Protein AF-A0A7X7TY93-F1 (afdb_monomer_lite)

Sequence (89 aa):
MTTDRPGGQELILFCNCVYYDVIPSGTREQILHSLSRSGVQVEVVADLCGLAAGRDPRLQTWAQASSLTVIACFPRAIRWLFHAAGVSL

pLDDT: mean 83.82, std 13.04, range [35.88, 94.62]

Secondary structure (DSSP, 8-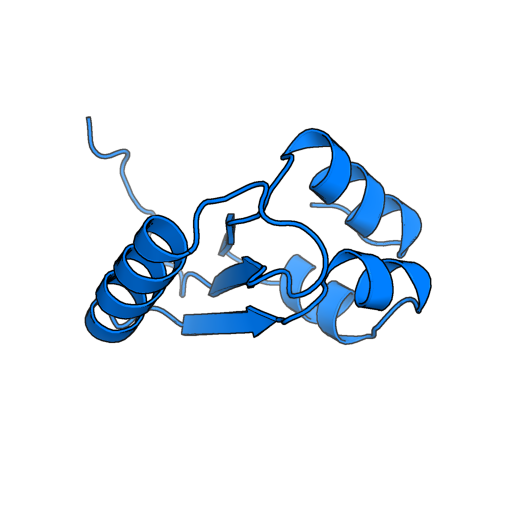state):
------SS--EEEEE--SS--SS-HHHHHHHHHHHHTS-SEEEEES-HHHHHHTT-HHHHHHHTSSSEEEE-S-HHHHHHHHHHHT---

Structure (mmCIF, N/CA/C/O backbone):
data_AF-A0A7X7TY93-F1
#
_entry.id   AF-A0A7X7TY93-F1
#
loop_
_atom_site.group_PDB
_atom_site.id
_atom_site.type_symbol
_atom_site.label_atom_id
_atom_site.label_alt_id
_atom_site.label_comp_id
_atom_site.label_asym_id
_atom_site.label_entity_id
_atom_site.label_seq_id
_atom_site.pdbx_PDB_ins_code
_atom_site.Cartn_x
_atom_site.Cartn_y
_atom_site.Cartn_z
_atom_site.occupancy
_atom_site.B_iso_or_equiv
_atom_site.auth_seq_id
_atom_site.auth_comp_id
_atom_site.auth_asym_id
_atom_site.auth_atom_id
_atom_site.pdbx_PDB_model_num
ATOM 1 N N . MET A 1 1 ? -9.015 20.327 11.159 1.00 35.88 1 MET A N 1
ATOM 2 C CA . MET A 1 1 ? -9.940 19.289 10.660 1.00 35.88 1 MET A CA 1
ATOM 3 C C . MET A 1 1 ? -9.234 17.946 10.770 1.00 35.88 1 MET A C 1
ATOM 5 O O . MET A 1 1 ? -8.607 17.509 9.819 1.00 35.88 1 MET A O 1
ATOM 9 N N . THR A 1 2 ? -9.235 17.343 11.956 1.00 36.16 2 THR A N 1
ATOM 10 C CA . THR A 1 2 ? -8.811 15.952 12.152 1.00 36.16 2 THR A CA 1
ATOM 11 C C . THR A 1 2 ? -10.094 15.153 12.274 1.00 36.16 2 THR A C 1
ATOM 13 O O . THR A 1 2 ? -10.818 15.312 13.254 1.00 36.16 2 THR A O 1
ATOM 16 N N . THR A 1 3 ? -10.445 14.423 11.222 1.00 46.69 3 THR A N 1
ATOM 17 C CA . THR A 1 3 ? -11.650 13.598 11.209 1.00 46.69 3 THR A CA 1
ATOM 18 C C . THR A 1 3 ? -11.510 12.506 12.267 1.00 46.69 3 THR A C 1
ATOM 20 O O . THR A 1 3 ? -10.481 11.837 12.347 1.00 46.69 3 THR A O 1
ATOM 23 N N . ASP A 1 4 ? -12.544 12.427 13.095 1.00 44.97 4 ASP A N 1
ATOM 24 C CA . ASP A 1 4 ? -12.851 11.438 14.124 1.00 44.97 4 ASP A CA 1
ATOM 25 C C . ASP A 1 4 ? -12.420 10.008 13.732 1.00 44.97 4 ASP A C 1
ATOM 27 O O . ASP A 1 4 ? -12.738 9.542 12.636 1.00 44.97 4 ASP A O 1
ATOM 31 N N . ARG A 1 5 ? -11.664 9.322 14.603 1.00 56.41 5 ARG A N 1
ATOM 32 C CA . ARG A 1 5 ? -11.205 7.939 14.385 1.00 56.41 5 ARG A CA 1
ATOM 33 C C . ARG A 1 5 ? -12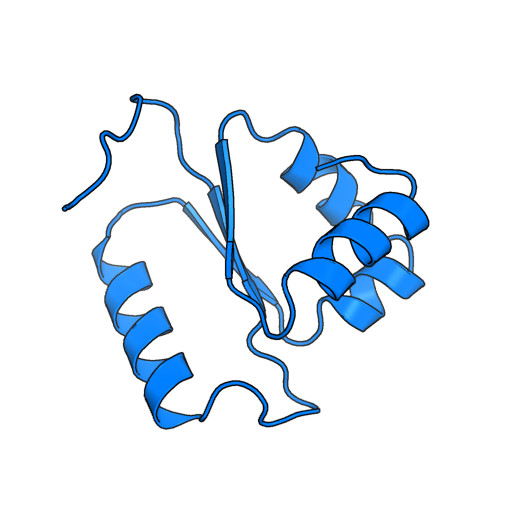.033 6.995 15.269 1.00 56.41 5 ARG A C 1
ATOM 35 O O . ARG A 1 5 ? -11.861 7.033 16.489 1.00 56.41 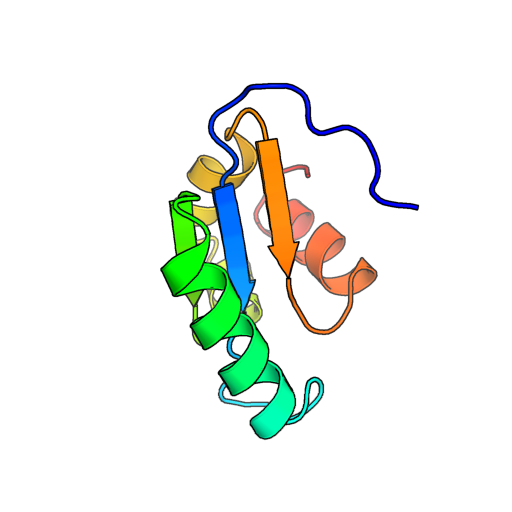5 ARG A O 1
ATOM 42 N N . PRO A 1 6 ? -12.903 6.138 14.704 1.00 49.56 6 PRO A N 1
ATOM 43 C CA . PRO A 1 6 ? -13.589 5.107 15.474 1.00 49.56 6 PRO A CA 1
ATOM 44 C C . PRO A 1 6 ? -12.570 4.061 15.955 1.00 49.56 6 PRO A C 1
ATOM 46 O O . PRO A 1 6 ? -11.717 3.614 15.191 1.00 49.56 6 PRO A O 1
ATOM 49 N N . GLY A 1 7 ? -12.638 3.704 17.241 1.00 47.19 7 GLY A N 1
ATOM 50 C CA . GLY A 1 7 ? -11.660 2.885 17.972 1.00 47.19 7 GLY A CA 1
ATOM 51 C C . GLY A 1 7 ? -11.588 1.404 17.579 1.00 47.19 7 GLY A C 1
ATOM 52 O O . GLY A 1 7 ? -11.843 0.536 18.410 1.00 47.19 7 GLY A O 1
ATOM 53 N N . GLY A 1 8 ? -11.213 1.113 16.333 1.00 56.38 8 GLY A N 1
ATOM 54 C CA . GLY A 1 8 ? -10.708 -0.189 15.890 1.00 56.38 8 GLY A CA 1
ATOM 55 C C . GLY A 1 8 ? -9.182 -0.171 15.740 1.00 56.38 8 GLY A C 1
ATOM 56 O O . GLY A 1 8 ? -8.586 0.895 15.594 1.00 56.38 8 GLY A O 1
ATOM 57 N N . GLN A 1 9 ? -8.532 -1.340 15.780 1.00 64.06 9 GLN A N 1
ATOM 58 C CA . GLN A 1 9 ? -7.113 -1.457 15.416 1.00 64.06 9 GLN A CA 1
ATOM 59 C C . GLN A 1 9 ? -6.943 -1.032 13.955 1.00 64.06 9 GLN A C 1
ATOM 61 O O . GLN A 1 9 ? -7.325 -1.762 13.044 1.00 64.06 9 GLN A O 1
ATOM 66 N N . GLU A 1 10 ? -6.427 0.173 13.738 1.00 83.06 10 GLU A N 1
ATOM 67 C CA . GLU A 1 10 ? -6.228 0.690 12.393 1.00 83.06 10 GLU A CA 1
ATOM 68 C C . GLU A 1 10 ? -4.945 0.137 11.790 1.00 83.06 10 GLU A C 1
ATOM 70 O O . GLU A 1 10 ? -3.846 0.363 12.307 1.00 83.06 10 GLU A O 1
ATOM 75 N N . LEU A 1 11 ? -5.110 -0.572 10.678 1.00 91.19 11 LEU A N 1
ATOM 76 C CA . LEU A 1 11 ? -4.020 -1.036 9.848 1.00 91.19 11 LEU A CA 1
ATOM 77 C C . LEU A 1 11 ? -3.702 0.031 8.801 1.00 91.19 11 LEU A C 1
ATOM 79 O O . LEU A 1 11 ? -4.558 0.417 8.004 1.00 91.19 11 LEU A O 1
ATOM 83 N N . ILE A 1 12 ? -2.452 0.478 8.768 1.00 93.06 12 ILE A N 1
ATOM 84 C CA . ILE A 1 12 ? -1.951 1.368 7.724 1.00 93.06 12 ILE A CA 1
ATOM 85 C C . ILE A 1 12 ? -1.051 0.574 6.784 1.00 93.06 12 ILE A C 1
ATOM 87 O O . ILE A 1 12 ? 0.002 0.089 7.187 1.00 93.06 12 ILE A O 1
ATOM 91 N N . LEU A 1 13 ? -1.437 0.485 5.514 1.00 93.50 13 LEU A N 1
ATOM 92 C CA . LEU A 1 13 ? -0.596 -0.056 4.451 1.00 93.50 13 LEU A CA 1
ATOM 93 C C . LEU A 1 13 ? 0.102 1.094 3.725 1.00 93.50 13 LEU A C 1
ATOM 95 O O . LEU A 1 13 ? -0.548 1.906 3.066 1.00 93.50 13 LEU A O 1
ATOM 99 N N . PHE A 1 14 ? 1.427 1.149 3.805 1.00 94.00 14 PHE A N 1
ATOM 100 C CA . PHE A 1 14 ? 2.239 2.154 3.129 1.00 94.00 14 PHE A CA 1
ATOM 101 C C . PHE A 1 14 ? 3.044 1.546 1.975 1.00 94.00 14 PHE A C 1
ATOM 103 O 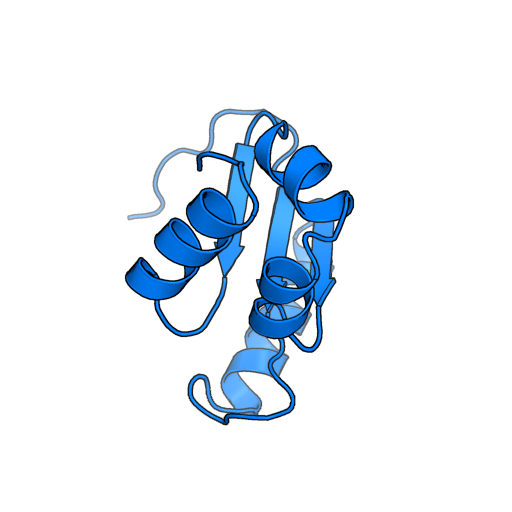O . PHE A 1 14 ? 3.856 0.639 2.164 1.00 94.00 14 PHE A O 1
ATOM 110 N N . CYS A 1 15 ? 2.849 2.075 0.765 1.00 93.12 15 CYS A N 1
ATOM 111 C CA . CYS A 1 15 ? 3.643 1.710 -0.406 1.00 93.12 15 CYS A CA 1
ATOM 112 C C . CYS A 1 15 ? 4.860 2.638 -0.536 1.00 93.12 15 CYS A C 1
ATOM 114 O O . CYS A 1 15 ? 4.748 3.775 -1.001 1.00 93.12 15 CYS A O 1
ATOM 116 N N . ASN A 1 16 ? 6.034 2.128 -0.169 1.00 91.81 16 ASN A N 1
ATOM 117 C CA . ASN A 1 16 ? 7.331 2.770 -0.363 1.00 91.81 16 ASN A CA 1
ATOM 118 C C . ASN A 1 16 ? 7.928 2.348 -1.717 1.00 91.81 16 ASN A C 1
ATOM 120 O O . ASN A 1 16 ? 8.937 1.645 -1.762 1.00 91.81 16 ASN A O 1
ATOM 124 N N . CYS A 1 17 ? 7.246 2.714 -2.809 1.00 90.19 17 CYS A N 1
ATOM 125 C CA . CYS A 1 17 ? 7.591 2.274 -4.163 1.00 90.19 17 CYS A CA 1
ATOM 126 C C . CYS A 1 17 ? 9.080 2.495 -4.486 1.00 90.19 17 CYS A C 1
ATOM 128 O O . CYS A 1 17 ? 9.561 3.623 -4.417 1.00 90.19 17 CYS A O 1
ATOM 130 N N . VAL A 1 18 ? 9.789 1.434 -4.885 1.00 88.12 18 VAL A N 1
ATOM 131 C CA . VAL A 1 18 ? 11.213 1.503 -5.281 1.00 88.12 18 VAL A CA 1
ATOM 132 C C . VAL A 1 18 ? 11.422 1.812 -6.768 1.00 88.12 18 VAL A C 1
ATOM 134 O O . VAL A 1 18 ? 12.549 2.044 -7.195 1.00 88.12 18 VAL A O 1
ATOM 137 N N . TYR A 1 19 ? 10.343 1.814 -7.558 1.00 86.50 19 TYR A N 1
ATOM 138 C CA . TYR A 1 19 ? 10.394 1.966 -9.017 1.00 86.50 19 TYR A CA 1
ATOM 139 C C . TYR A 1 19 ? 10.066 3.377 -9.500 1.00 86.50 19 TYR A C 1
ATOM 141 O O . TYR A 1 19 ? 10.599 3.820 -10.515 1.00 86.50 19 TYR A O 1
ATOM 149 N N . TYR A 1 20 ? 9.175 4.078 -8.796 1.00 84.25 20 TYR A N 1
ATOM 150 C CA . TYR A 1 20 ? 8.669 5.379 -9.218 1.00 84.25 20 TYR A CA 1
ATOM 151 C C . TYR A 1 20 ? 8.677 6.373 -8.063 1.00 84.25 20 TYR A C 1
ATOM 153 O O . TYR A 1 20 ? 8.133 6.105 -6.992 1.00 84.25 20 TYR A O 1
ATOM 161 N N . ASP A 1 21 ? 9.203 7.568 -8.317 1.00 85.19 21 ASP A N 1
ATOM 162 C CA . ASP A 1 21 ? 9.311 8.643 -7.326 1.00 85.19 21 ASP A CA 1
ATOM 163 C C . ASP A 1 21 ? 8.075 9.563 -7.326 1.00 85.19 21 ASP A C 1
ATOM 165 O O . ASP A 1 21 ? 8.180 10.784 -7.298 1.00 85.19 21 ASP A O 1
ATOM 169 N N . VAL A 1 22 ? 6.870 8.979 -7.395 1.00 87.50 22 VAL A N 1
ATOM 170 C CA . VAL A 1 22 ? 5.610 9.759 -7.411 1.00 87.50 22 VAL A CA 1
ATOM 171 C C . VAL A 1 22 ? 5.399 10.503 -6.089 1.00 87.50 22 VAL A C 1
ATOM 173 O O . VAL A 1 22 ? 4.904 11.626 -6.077 1.00 87.50 22 VAL A O 1
ATOM 176 N N . ILE A 1 23 ? 5.771 9.874 -4.972 1.00 85.56 23 ILE A N 1
ATOM 177 C CA . ILE A 1 23 ? 5.832 10.511 -3.652 1.00 85.56 23 ILE A CA 1
ATOM 178 C C . ILE A 1 23 ? 7.310 10.782 -3.379 1.00 85.56 23 ILE A C 1
ATOM 180 O O . ILE A 1 23 ? 8.020 9.795 -3.247 1.00 85.56 23 ILE A O 1
ATOM 184 N N . PRO A 1 24 ? 7.787 12.029 -3.251 1.00 89.12 24 PRO A N 1
ATOM 185 C CA . PRO A 1 24 ? 9.212 12.319 -3.064 1.00 89.12 24 PRO A CA 1
ATOM 186 C C . PRO A 1 24 ? 9.836 11.590 -1.864 1.00 89.12 24 PRO A C 1
ATOM 188 O O . PRO A 1 24 ? 9.187 11.432 -0.825 1.00 89.12 24 PRO A O 1
ATOM 191 N N . SER A 1 25 ? 11.112 11.201 -1.965 1.00 86.94 25 SER A N 1
ATOM 192 C CA . SER A 1 25 ? 11.839 10.462 -0.912 1.00 86.94 25 SER A CA 1
ATOM 193 C C . SER A 1 25 ? 11.755 11.107 0.474 1.00 86.94 25 SER A C 1
ATOM 195 O O . SER A 1 25 ? 11.343 10.447 1.427 1.00 86.94 25 SER A O 1
ATOM 197 N N . GLY A 1 26 ? 12.022 12.412 0.576 1.00 90.94 26 GLY A N 1
ATOM 198 C CA . GLY A 1 26 ? 11.943 13.136 1.848 1.00 90.94 26 GLY A CA 1
ATOM 199 C C . GLY A 1 26 ? 10.536 13.145 2.457 1.00 90.94 26 GLY A C 1
ATOM 200 O O . GLY A 1 26 ? 10.384 13.196 3.675 1.00 90.94 26 GLY A O 1
ATOM 201 N N . THR A 1 27 ? 9.483 13.056 1.640 1.00 91.31 27 THR A N 1
ATOM 202 C CA . THR A 1 27 ? 8.106 12.895 2.129 1.00 91.31 27 THR A CA 1
ATOM 203 C C . THR A 1 27 ? 7.869 11.475 2.638 1.00 91.31 27 THR A C 1
ATOM 205 O O . THR A 1 27 ? 7.271 11.305 3.698 1.00 91.31 27 THR A O 1
ATOM 208 N N . ARG A 1 28 ? 8.368 10.449 1.934 1.00 90.81 28 ARG A N 1
ATOM 209 C CA . ARG A 1 28 ? 8.256 9.044 2.370 1.00 90.81 28 ARG A CA 1
ATOM 210 C C . ARG A 1 28 ? 8.945 8.813 3.714 1.00 90.81 28 ARG A C 1
ATOM 212 O O . ARG A 1 28 ? 8.367 8.184 4.595 1.00 90.81 28 ARG A O 1
ATOM 219 N N . GLU A 1 29 ? 10.134 9.375 3.896 1.00 91.81 29 GLU A N 1
ATOM 220 C CA . GLU A 1 29 ? 10.888 9.312 5.153 1.00 91.81 29 GLU A CA 1
ATOM 221 C C . GLU A 1 29 ? 10.125 9.967 6.311 1.00 91.81 29 GLU A C 1
ATOM 223 O O . GLU A 1 29 ? 9.991 9.378 7.384 1.00 91.81 29 GLU A O 1
ATOM 228 N N . GLN A 1 30 ? 9.545 11.149 6.081 1.00 92.69 30 GLN A N 1
ATOM 229 C CA . GLN A 1 30 ? 8.712 11.831 7.075 1.00 92.69 30 GLN A CA 1
ATOM 230 C C . GLN A 1 30 ? 7.453 11.033 7.435 1.00 92.69 30 GLN A C 1
ATOM 232 O O . GLN A 1 30 ? 7.079 10.978 8.611 1.00 92.69 30 GLN A O 1
ATOM 237 N N . ILE A 1 31 ? 6.816 10.388 6.452 1.00 91.69 31 ILE A N 1
ATOM 238 C CA . ILE A 1 31 ? 5.666 9.506 6.682 1.00 91.69 31 ILE A CA 1
ATOM 239 C C . ILE A 1 31 ? 6.093 8.322 7.553 1.00 91.69 31 ILE A C 1
ATOM 241 O O . ILE A 1 31 ? 5.488 8.099 8.597 1.00 91.69 31 ILE A O 1
ATOM 245 N N . LEU A 1 32 ? 7.163 7.610 7.187 1.00 91.25 32 LEU A N 1
ATOM 246 C CA . LEU A 1 32 ? 7.672 6.462 7.946 1.00 91.25 32 LEU A CA 1
ATOM 247 C C . LEU A 1 32 ? 8.031 6.828 9.390 1.00 91.25 32 LEU A C 1
ATOM 249 O O . LEU A 1 32 ? 7.671 6.105 10.318 1.00 91.25 32 LEU A O 1
ATOM 253 N N . HIS A 1 33 ? 8.693 7.967 9.590 1.00 92.25 33 HIS A N 1
ATOM 254 C CA . HIS A 1 33 ? 9.045 8.460 10.919 1.00 92.25 33 HIS A CA 1
ATOM 255 C C . HIS A 1 33 ? 7.808 8.842 11.752 1.00 92.25 33 HIS A C 1
ATOM 257 O O . HIS A 1 33 ? 7.766 8.613 12.959 1.00 92.25 33 HIS A O 1
ATOM 263 N N . SER A 1 34 ? 6.781 9.412 11.123 1.00 91.00 34 SER A N 1
ATOM 264 C CA . SER A 1 34 ? 5.510 9.712 11.797 1.00 91.00 34 SER A CA 1
ATOM 265 C C . SER A 1 34 ? 4.760 8.433 12.177 1.00 91.00 34 SER A C 1
ATOM 267 O O . SER A 1 34 ? 4.257 8.310 13.294 1.00 91.00 34 SER A O 1
ATOM 269 N N . LEU A 1 35 ? 4.721 7.460 11.263 1.00 90.31 35 LEU A N 1
ATOM 270 C CA . LEU A 1 35 ? 4.036 6.183 11.438 1.00 90.31 35 LEU A CA 1
ATOM 271 C C . LEU A 1 35 ? 4.660 5.343 12.555 1.00 90.31 35 LEU A C 1
ATOM 273 O O . LEU A 1 35 ? 3.926 4.855 13.415 1.00 90.31 35 LEU A O 1
ATOM 277 N N . SER A 1 36 ? 5.991 5.256 12.620 1.00 87.94 36 SER A N 1
ATOM 278 C CA . SER A 1 36 ? 6.695 4.501 13.668 1.00 87.94 36 SER A CA 1
ATOM 279 C C . SER A 1 36 ? 6.417 5.018 15.085 1.00 87.94 36 SER A C 1
ATOM 281 O O . SER A 1 36 ? 6.487 4.259 16.048 1.00 87.94 36 SER A O 1
ATOM 283 N N . ARG A 1 37 ? 6.054 6.298 15.220 1.00 87.62 37 ARG A N 1
ATOM 284 C CA . ARG A 1 37 ? 5.736 6.950 16.500 1.00 87.62 37 ARG A CA 1
ATOM 285 C C . ARG A 1 37 ? 4.251 6.936 16.855 1.00 87.62 37 ARG A C 1
ATOM 287 O O . ARG A 1 37 ? 3.895 7.335 17.959 1.00 87.62 37 ARG A O 1
ATOM 294 N N . SER A 1 38 ? 3.389 6.520 15.932 1.00 83.62 38 SER A N 1
ATOM 295 C CA . SER A 1 38 ? 1.934 6.623 16.086 1.00 83.62 38 SER A CA 1
ATOM 296 C C . SER A 1 38 ? 1.298 5.466 16.865 1.00 83.62 38 SER A C 1
ATOM 298 O O . SER A 1 38 ? 0.139 5.568 17.254 1.00 83.62 38 SER A O 1
ATOM 300 N N . GLY A 1 39 ? 2.035 4.372 17.092 1.00 84.12 39 GLY A N 1
ATOM 301 C CA . GLY A 1 39 ? 1.532 3.185 17.796 1.00 84.12 39 GLY A CA 1
ATOM 302 C C . GLY A 1 39 ? 0.453 2.398 17.039 1.00 84.12 39 GLY A C 1
ATOM 303 O O . GLY A 1 39 ? -0.101 1.455 17.596 1.00 84.12 39 GLY A O 1
ATOM 304 N N . VAL A 1 40 ? 0.147 2.771 15.791 1.00 87.94 40 VAL A N 1
ATOM 305 C CA . VAL A 1 40 ? -0.758 2.018 14.910 1.00 87.94 40 VAL A CA 1
ATOM 306 C C . VAL A 1 40 ? -0.031 0.831 14.279 1.00 87.94 40 VAL A C 1
ATOM 308 O O . VAL A 1 40 ? 1.199 0.816 14.201 1.00 87.94 40 VAL A O 1
ATOM 311 N N . GLN A 1 41 ? -0.783 -0.156 13.795 1.00 91.06 41 GLN A N 1
ATOM 312 C CA . GLN A 1 41 ? -0.194 -1.253 13.035 1.00 91.06 41 GLN A CA 1
ATOM 313 C C . GLN A 1 41 ? 0.135 -0.763 11.623 1.00 91.06 41 GLN A C 1
ATOM 315 O O . GLN A 1 41 ? -0.727 -0.221 10.931 1.00 91.06 41 GLN A O 1
ATOM 320 N N . VAL A 1 42 ? 1.385 -0.937 11.195 1.00 92.50 42 VAL A N 1
ATOM 321 C CA . VAL A 1 42 ? 1.872 -0.427 9.909 1.00 92.50 42 VAL A CA 1
ATOM 322 C C . VAL A 1 42 ? 2.526 -1.551 9.123 1.00 92.50 42 VAL A C 1
ATOM 324 O O . VAL A 1 42 ? 3.474 -2.171 9.595 1.00 92.50 42 VAL A O 1
ATOM 327 N N . GLU A 1 43 ? 2.054 -1.756 7.899 1.00 94.62 43 GLU A N 1
ATOM 328 C CA . GLU A 1 43 ? 2.648 -2.654 6.914 1.00 94.62 43 GLU A CA 1
ATOM 329 C C . GLU A 1 43 ? 3.296 -1.819 5.813 1.00 94.62 43 GLU A C 1
ATOM 331 O O . GLU A 1 43 ? 2.653 -0.958 5.211 1.00 94.62 43 GLU A O 1
ATOM 336 N N . VAL A 1 44 ? 4.578 -2.060 5.542 1.00 94.19 44 VAL A N 1
ATOM 337 C CA . VAL A 1 44 ? 5.329 -1.325 4.517 1.00 94.19 44 VAL A CA 1
ATOM 338 C C . VAL A 1 44 ? 5.711 -2.272 3.392 1.00 94.19 44 VAL A C 1
ATOM 340 O O . VAL A 1 44 ? 6.324 -3.313 3.622 1.00 94.19 44 VAL A O 1
ATOM 343 N N . VAL A 1 45 ? 5.387 -1.892 2.158 1.00 93.88 45 VAL A N 1
ATOM 344 C CA . VAL A 1 45 ? 5.724 -2.669 0.959 1.00 93.88 45 VAL A CA 1
ATOM 345 C C . VAL A 1 45 ? 6.513 -1.836 -0.039 1.00 93.88 45 VAL A C 1
ATOM 347 O O . VAL A 1 45 ? 6.242 -0.653 -0.225 1.00 93.88 45 VAL A O 1
ATOM 350 N N . ALA A 1 46 ? 7.478 -2.466 -0.707 1.00 91.81 46 ALA A N 1
ATOM 351 C CA . ALA A 1 46 ? 8.305 -1.823 -1.729 1.00 91.81 46 ALA A CA 1
ATOM 352 C C . ALA A 1 46 ? 7.616 -1.727 -3.102 1.00 91.81 46 ALA A C 1
ATOM 354 O O . ALA A 1 46 ? 8.017 -0.921 -3.937 1.00 91.81 46 ALA A O 1
ATOM 355 N N . ASP A 1 47 ? 6.597 -2.554 -3.354 1.00 90.94 47 ASP A N 1
ATOM 356 C CA . ASP A 1 47 ? 5.869 -2.582 -4.623 1.00 90.94 47 ASP A CA 1
ATOM 357 C C . ASP A 1 47 ? 4.479 -3.204 -4.472 1.00 90.94 47 ASP A C 1
ATOM 359 O O . ASP A 1 47 ? 4.289 -4.408 -4.618 1.00 90.94 47 ASP A O 1
ATOM 363 N N . LEU A 1 48 ? 3.479 -2.370 -4.201 1.00 91.56 48 LEU A N 1
ATOM 364 C CA . LEU A 1 48 ? 2.097 -2.834 -4.089 1.00 91.56 48 LEU A CA 1
ATOM 365 C C . LEU A 1 48 ? 1.509 -3.291 -5.438 1.00 91.56 48 LEU A C 1
ATOM 367 O O . LEU A 1 48 ? 0.642 -4.164 -5.465 1.00 91.56 48 LEU A O 1
ATOM 371 N N . CYS A 1 49 ? 1.981 -2.732 -6.556 1.00 90.00 49 CYS A N 1
ATOM 372 C CA . CYS A 1 49 ? 1.501 -3.085 -7.891 1.00 90.00 49 CYS A CA 1
ATOM 373 C C . CYS A 1 49 ? 1.915 -4.514 -8.258 1.00 90.00 49 CYS A C 1
ATOM 375 O O . CYS A 1 49 ? 1.081 -5.285 -8.731 1.00 90.00 49 CYS A O 1
ATOM 377 N N . GLY A 1 50 ? 3.169 -4.883 -7.986 1.00 90.56 50 GLY A N 1
ATOM 378 C CA . GLY A 1 50 ? 3.671 -6.243 -8.171 1.00 90.56 50 GLY A CA 1
ATOM 379 C C . GLY A 1 50 ? 2.946 -7.265 -7.299 1.00 90.56 50 GLY A C 1
ATOM 380 O O . GLY A 1 50 ? 2.560 -8.321 -7.799 1.00 90.56 50 GLY A O 1
ATOM 381 N N . LEU A 1 51 ? 2.668 -6.935 -6.029 1.00 91.81 51 LEU A N 1
ATOM 382 C CA . LEU A 1 51 ? 1.877 -7.812 -5.151 1.00 91.81 51 LEU A CA 1
ATOM 383 C C . LEU A 1 51 ? 0.473 -8.067 -5.713 1.00 91.81 51 LEU A C 1
ATOM 385 O O . LEU A 1 51 ? 0.008 -9.205 -5.729 1.00 91.81 51 LEU A O 1
ATOM 389 N N . ALA A 1 52 ? -0.192 -7.023 -6.210 1.00 90.31 52 ALA A N 1
ATOM 390 C CA . ALA A 1 52 ? -1.512 -7.142 -6.823 1.00 90.31 52 ALA A CA 1
ATOM 391 C C . ALA A 1 52 ? -1.490 -7.936 -8.133 1.00 90.31 52 ALA A C 1
ATOM 393 O O . ALA A 1 52 ? -2.341 -8.803 -8.330 1.00 90.31 52 ALA A O 1
ATOM 394 N N . ALA A 1 53 ? -0.495 -7.706 -8.994 1.00 89.19 53 ALA A N 1
ATOM 395 C CA . ALA A 1 53 ? -0.306 -8.483 -10.217 1.00 89.19 53 ALA A CA 1
ATOM 396 C C . ALA A 1 53 ? -0.088 -9.979 -9.921 1.00 89.19 53 ALA A C 1
ATOM 398 O O . ALA A 1 53 ? -0.602 -10.833 -10.642 1.00 89.19 53 ALA A O 1
ATOM 399 N N . GLY A 1 54 ? 0.624 -10.289 -8.834 1.00 89.88 54 GLY A N 1
ATOM 400 C CA . GLY A 1 54 ? 0.856 -11.651 -8.353 1.00 89.88 54 GLY A CA 1
ATOM 401 C C . GLY A 1 54 ? -0.282 -12.256 -7.526 1.00 89.88 54 GLY A C 1
ATOM 402 O O . GLY A 1 54 ? -0.155 -13.408 -7.118 1.00 89.88 54 GLY A O 1
ATOM 403 N N . ARG A 1 55 ? -1.374 -11.517 -7.269 1.00 88.00 55 ARG A N 1
ATOM 404 C CA . ARG A 1 55 ? -2.465 -11.920 -6.358 1.00 88.00 55 ARG A CA 1
ATOM 405 C C . ARG A 1 55 ? -1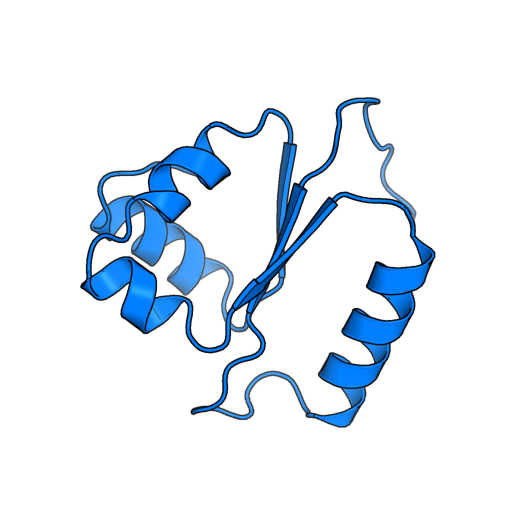.942 -12.370 -4.986 1.00 88.00 55 ARG A C 1
ATOM 407 O O . ARG A 1 55 ? -2.355 -13.406 -4.470 1.00 88.00 55 ARG A O 1
ATOM 414 N N . ASP A 1 56 ? -1.008 -11.607 -4.415 1.00 93.50 56 ASP A N 1
ATOM 415 C CA . ASP A 1 56 ? -0.401 -11.929 -3.120 1.00 93.50 56 ASP A CA 1
ATOM 416 C C . ASP A 1 56 ? -1.494 -12.119 -2.043 1.00 93.50 56 ASP A C 1
ATOM 418 O O . ASP A 1 56 ? -2.340 -11.230 -1.872 1.00 93.50 56 ASP A O 1
ATOM 422 N N . PRO A 1 57 ? -1.491 -13.238 -1.292 1.00 89.88 57 PRO A N 1
ATOM 423 C CA . PRO A 1 57 ? -2.511 -13.528 -0.283 1.00 89.88 57 PRO A CA 1
ATOM 424 C C . PRO A 1 57 ? -2.673 -12.442 0.787 1.00 89.88 57 PRO A C 1
ATOM 426 O O . PRO A 1 57 ? -3.760 -12.287 1.343 1.00 89.88 57 PRO A O 1
ATOM 429 N N . ARG A 1 58 ? -1.627 -11.651 1.066 1.00 92.06 58 ARG A N 1
ATOM 430 C CA . ARG A 1 58 ? -1.688 -10.556 2.044 1.00 92.06 58 ARG A CA 1
ATOM 431 C C . ARG A 1 58 ? -2.705 -9.484 1.665 1.00 92.06 58 ARG A C 1
ATOM 433 O O . ARG A 1 58 ? -3.275 -8.872 2.560 1.00 92.06 58 ARG A O 1
ATOM 440 N N . LEU A 1 59 ? -2.990 -9.292 0.373 1.00 90.31 59 LEU A N 1
ATOM 441 C CA . LEU A 1 59 ? -4.018 -8.350 -0.088 1.00 90.31 59 LEU A CA 1
ATOM 442 C C . LEU A 1 59 ? -5.400 -8.718 0.453 1.00 90.31 59 LEU A C 1
ATOM 444 O O . LEU A 1 59 ? -6.151 -7.839 0.872 1.00 90.31 59 LEU A O 1
ATOM 448 N N . GLN A 1 60 ? -5.708 -10.018 0.494 1.00 89.06 60 GLN A N 1
ATOM 449 C CA . GLN A 1 60 ? -6.953 -10.522 1.063 1.00 89.06 60 GLN A CA 1
ATOM 450 C C . GLN A 1 60 ? -7.003 -10.281 2.572 1.00 89.06 60 GLN A C 1
ATOM 452 O O . GLN A 1 60 ? -8.030 -9.838 3.083 1.00 89.06 60 GLN A O 1
ATOM 457 N N . THR A 1 61 ? -5.893 -10.529 3.272 1.00 90.31 61 THR A N 1
ATOM 458 C CA . THR A 1 61 ? -5.777 -10.276 4.714 1.00 90.31 61 THR A CA 1
ATOM 459 C C . THR A 1 61 ? -5.983 -8.799 5.040 1.00 90.31 61 THR A C 1
ATOM 461 O O . THR A 1 61 ? -6.741 -8.472 5.948 1.00 90.31 61 THR A O 1
ATOM 464 N N . TRP A 1 62 ? -5.352 -7.891 4.290 1.00 91.44 62 TRP A N 1
ATOM 465 C CA . TRP A 1 62 ? -5.478 -6.453 4.529 1.00 91.44 62 TRP A CA 1
ATOM 466 C C . TRP A 1 62 ? -6.891 -5.944 4.270 1.00 91.44 62 TRP A C 1
ATOM 468 O O . TRP A 1 62 ? -7.399 -5.162 5.064 1.00 91.44 62 TRP A O 1
ATOM 478 N N . ALA A 1 63 ? -7.556 -6.406 3.213 1.00 87.81 63 ALA A N 1
ATOM 479 C CA . ALA A 1 63 ? -8.929 -5.988 2.931 1.00 87.81 63 ALA A CA 1
ATOM 480 C C . ALA A 1 63 ? -9.966 -6.527 3.929 1.00 87.81 63 ALA A C 1
ATOM 482 O O . ALA A 1 63 ? -11.075 -6.010 3.996 1.00 87.81 63 ALA A O 1
ATOM 483 N N . GLN A 1 64 ? -9.623 -7.564 4.697 1.00 88.25 64 GLN A N 1
ATOM 484 C CA . GLN A 1 64 ? -10.450 -8.048 5.804 1.00 88.25 64 GLN A CA 1
ATOM 485 C C . GLN A 1 64 ? -10.216 -7.274 7.109 1.00 88.25 64 GLN A C 1
ATOM 487 O O . GLN A 1 64 ? -10.930 -7.512 8.085 1.00 88.25 64 GLN A O 1
ATOM 492 N N . ALA A 1 65 ? -9.237 -6.363 7.157 1.00 88.12 65 ALA A N 1
ATOM 493 C CA . ALA A 1 65 ? -9.037 -5.513 8.321 1.00 88.12 65 ALA A CA 1
ATOM 494 C C . ALA A 1 65 ? -10.279 -4.641 8.554 1.00 88.12 65 ALA A C 1
ATOM 496 O O . ALA A 1 65 ? -10.847 -4.072 7.624 1.00 88.12 65 ALA A O 1
ATOM 497 N N . SER A 1 66 ? -10.687 -4.510 9.817 1.00 84.81 66 SER A N 1
ATOM 498 C CA . SER A 1 66 ? -11.857 -3.710 10.203 1.00 84.81 66 SER A CA 1
ATOM 499 C C . SER A 1 66 ? -11.687 -2.217 9.906 1.00 84.81 66 SER A C 1
ATOM 501 O O . SER A 1 66 ? -12.676 -1.510 9.727 1.00 84.81 66 SER A O 1
ATOM 503 N N . SER A 1 67 ? -10.441 -1.745 9.843 1.00 88.12 67 SER A N 1
ATOM 504 C CA . SER A 1 67 ? -10.068 -0.405 9.402 1.00 88.12 67 SER A CA 1
ATOM 505 C C . SER A 1 67 ? -8.731 -0.477 8.665 1.00 88.12 67 SER A C 1
ATOM 507 O O . SER A 1 67 ? -7.711 -0.829 9.262 1.00 88.12 67 SER A O 1
ATOM 509 N N . LEU A 1 68 ? -8.747 -0.168 7.365 1.00 89.31 68 LEU A N 1
ATOM 510 C CA . LEU A 1 68 ? -7.567 -0.136 6.504 1.00 89.31 68 LEU A CA 1
ATOM 511 C C . LEU A 1 68 ? -7.394 1.256 5.893 1.00 89.31 68 LEU A C 1
ATOM 513 O O . LEU A 1 68 ? -8.229 1.717 5.114 1.00 89.31 68 LEU A O 1
ATOM 517 N N . THR A 1 69 ? -6.250 1.874 6.164 1.00 90.25 69 THR A N 1
ATOM 518 C CA . THR A 1 69 ? -5.809 3.099 5.494 1.00 90.25 69 THR A CA 1
ATOM 519 C C . THR A 1 69 ? -4.648 2.767 4.563 1.00 90.25 69 THR A C 1
ATOM 521 O O . THR A 1 69 ? -3.598 2.306 5.007 1.00 90.25 69 THR A O 1
ATOM 524 N N . VAL A 1 70 ? -4.803 3.024 3.261 1.00 89.75 70 VAL A N 1
ATOM 525 C CA . VAL A 1 70 ? -3.732 2.805 2.274 1.00 89.75 70 VAL A CA 1
ATOM 526 C C . VAL A 1 70 ? -3.091 4.133 1.880 1.00 89.75 70 VAL A C 1
ATOM 528 O O . VAL A 1 70 ? -3.751 5.014 1.329 1.00 89.75 70 VAL A O 1
ATOM 531 N N . ILE A 1 71 ? -1.786 4.259 2.115 1.00 90.50 71 ILE A N 1
ATOM 532 C CA . ILE A 1 71 ? -0.966 5.405 1.715 1.00 90.50 71 ILE A CA 1
ATOM 533 C C . ILE A 1 71 ? -0.086 4.966 0.541 1.00 90.50 71 ILE A C 1
ATOM 535 O O . ILE A 1 71 ? 0.859 4.193 0.700 1.00 90.50 71 ILE A O 1
ATOM 539 N N . ALA A 1 72 ? -0.403 5.443 -0.660 1.00 90.69 72 ALA A N 1
ATOM 540 C CA . ALA A 1 72 ? 0.302 5.089 -1.889 1.00 90.69 72 ALA A CA 1
ATOM 541 C C . ALA A 1 72 ? 0.167 6.199 -2.945 1.00 90.69 72 ALA A C 1
ATOM 543 O O . ALA A 1 72 ? -0.446 7.233 -2.694 1.00 90.69 72 ALA A O 1
ATOM 544 N N . CYS A 1 73 ? 0.741 5.984 -4.131 1.00 84.12 73 CYS A N 1
ATOM 545 C CA . CYS A 1 73 ? 0.841 6.988 -5.192 1.00 84.12 73 CYS A CA 1
ATOM 546 C C . CYS A 1 73 ? -0.518 7.499 -5.713 1.00 84.12 73 CYS A C 1
ATOM 548 O O . CYS A 1 73 ? -0.808 8.687 -5.604 1.00 84.12 73 CYS A O 1
ATOM 550 N N . PHE A 1 74 ? -1.355 6.622 -6.283 1.00 82.62 74 PHE A N 1
ATOM 551 C CA . PHE A 1 74 ? -2.589 7.011 -6.976 1.00 82.62 74 PHE A CA 1
ATOM 552 C C . PHE A 1 74 ? -3.820 6.299 -6.397 1.00 82.62 74 PHE A C 1
ATOM 554 O O . PHE A 1 74 ? -4.010 5.113 -6.675 1.00 82.62 74 PHE A O 1
ATOM 561 N N . PRO A 1 75 ? -4.731 7.002 -5.693 1.00 76.12 75 PRO A N 1
ATOM 562 C CA . PRO A 1 75 ? -5.890 6.385 -5.038 1.00 76.12 75 PRO A CA 1
ATOM 563 C C . PRO A 1 75 ? -6.764 5.539 -5.973 1.00 76.12 75 PRO A C 1
ATOM 565 O O . PRO A 1 75 ? -7.242 4.471 -5.593 1.00 76.12 75 PRO A O 1
ATOM 568 N N . ARG A 1 76 ? -6.950 5.987 -7.225 1.00 74.19 76 ARG A N 1
ATOM 569 C CA . ARG A 1 76 ? -7.699 5.227 -8.236 1.00 74.19 76 ARG A CA 1
ATOM 570 C C . ARG A 1 76 ? -7.000 3.918 -8.591 1.00 74.19 76 ARG A C 1
ATOM 572 O O . ARG A 1 76 ? -7.670 2.895 -8.629 1.00 74.19 76 ARG A O 1
ATOM 579 N N . ALA A 1 77 ? -5.687 3.937 -8.819 1.00 80.50 77 ALA A N 1
ATOM 580 C CA . ALA A 1 77 ? -4.939 2.731 -9.166 1.00 80.50 77 ALA A CA 1
ATOM 581 C C . ALA A 1 77 ? -5.046 1.685 -8.050 1.00 80.50 77 ALA A C 1
ATOM 583 O O . ALA A 1 77 ? -5.337 0.532 -8.330 1.00 80.50 77 ALA A O 1
ATOM 584 N N . ILE A 1 78 ? -4.935 2.103 -6.788 1.00 82.25 78 ILE A N 1
ATOM 585 C CA . ILE A 1 78 ? -5.034 1.203 -5.632 1.00 82.25 78 ILE A CA 1
ATOM 586 C C . ILE A 1 78 ? -6.367 0.453 -5.588 1.00 82.25 78 ILE A C 1
ATOM 588 O O . ILE A 1 78 ? -6.371 -0.768 -5.456 1.00 82.25 78 ILE A O 1
ATOM 592 N N . ARG A 1 79 ? -7.496 1.149 -5.767 1.00 81.75 79 ARG A N 1
ATOM 593 C CA . ARG A 1 79 ? -8.818 0.496 -5.793 1.00 81.75 79 ARG A CA 1
ATOM 594 C C . ARG A 1 79 ? -8.915 -0.555 -6.900 1.00 81.75 79 ARG A C 1
ATOM 596 O O . ARG A 1 79 ? -9.426 -1.647 -6.673 1.00 81.75 79 ARG A O 1
ATOM 603 N N . TRP A 1 80 ? -8.384 -0.239 -8.081 1.00 83.25 80 TRP A N 1
ATOM 604 C CA . TRP A 1 80 ? -8.343 -1.176 -9.204 1.00 83.25 80 TRP A CA 1
ATOM 605 C C . TRP A 1 80 ? -7.408 -2.361 -8.956 1.00 83.25 80 TRP A C 1
ATOM 607 O O . TRP A 1 80 ? -7.738 -3.468 -9.364 1.00 83.25 80 TRP A O 1
ATOM 617 N N . LEU A 1 81 ? -6.278 -2.160 -8.275 1.00 81.81 81 LEU A N 1
ATOM 618 C CA . LEU A 1 81 ? -5.331 -3.228 -7.945 1.00 81.81 81 LEU A CA 1
ATOM 619 C C . LEU A 1 81 ? -5.945 -4.255 -6.995 1.00 81.81 81 LEU A C 1
ATOM 621 O O . LEU A 1 81 ? -5.843 -5.451 -7.255 1.00 81.81 81 LEU A O 1
ATOM 625 N N . PHE A 1 82 ? -6.627 -3.801 -5.941 1.00 82.31 82 PHE A N 1
ATOM 626 C CA . PHE A 1 82 ? -7.341 -4.705 -5.040 1.00 82.31 82 PHE A CA 1
ATOM 627 C C . PHE A 1 82 ? -8.428 -5.471 -5.802 1.00 82.31 82 PHE A C 1
ATOM 629 O O . PHE A 1 82 ? -8.447 -6.703 -5.760 1.00 82.31 82 PHE A O 1
ATOM 636 N N . HIS A 1 83 ? -9.247 -4.778 -6.603 1.00 85.44 83 HIS A N 1
ATOM 637 C CA . HIS A 1 83 ? -10.285 -5.430 -7.407 1.00 85.44 83 HIS A CA 1
ATOM 638 C C . HIS A 1 83 ? -9.701 -6.463 -8.388 1.00 85.44 83 HIS A C 1
ATOM 640 O O . HIS A 1 83 ? -10.215 -7.573 -8.507 1.00 85.44 83 HIS A O 1
ATOM 646 N N . ALA A 1 84 ? -8.598 -6.136 -9.069 1.00 78.62 84 ALA A N 1
ATOM 647 C CA . ALA A 1 84 ? -7.904 -7.051 -9.977 1.00 78.62 84 ALA A CA 1
ATOM 648 C C . ALA A 1 84 ? -7.335 -8.283 -9.251 1.00 78.62 84 ALA A C 1
ATOM 650 O O . ALA A 1 84 ? -7.359 -9.390 -9.800 1.00 78.62 84 ALA A O 1
ATOM 651 N N . ALA A 1 85 ? -6.891 -8.113 -8.002 1.00 80.06 85 ALA A N 1
ATOM 652 C CA . ALA A 1 85 ? -6.471 -9.205 -7.130 1.00 80.06 85 ALA A CA 1
ATOM 653 C C . ALA A 1 85 ? -7.646 -10.077 -6.637 1.00 80.06 85 ALA A C 1
ATOM 655 O O . ALA A 1 85 ? -7.408 -11.146 -6.081 1.00 80.06 85 ALA A O 1
ATOM 656 N N . GLY A 1 86 ? -8.897 -9.688 -6.912 1.00 80.50 86 GLY A N 1
ATOM 657 C CA . GLY A 1 86 ? -10.111 -10.397 -6.493 1.00 80.50 86 GLY A CA 1
ATOM 658 C C . GLY A 1 86 ? -10.676 -9.916 -5.156 1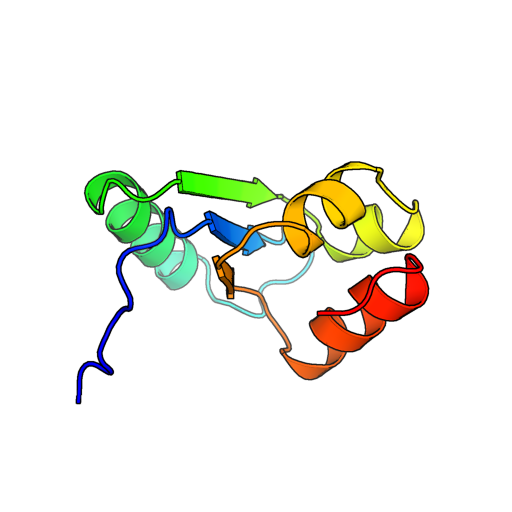.00 80.50 86 GLY A C 1
ATOM 659 O O . GLY A 1 86 ? -11.472 -10.623 -4.547 1.00 80.50 86 GLY A O 1
ATOM 660 N N . VAL A 1 87 ? -10.265 -8.732 -4.696 1.00 81.00 87 VAL A N 1
ATOM 661 C CA . VAL A 1 87 ? -10.544 -8.215 -3.355 1.00 81.00 87 VAL A CA 1
ATOM 662 C C . VAL A 1 87 ? -11.154 -6.811 -3.447 1.00 81.00 87 VAL A C 1
ATOM 664 O O . VAL A 1 87 ? -10.666 -5.971 -4.192 1.00 81.00 87 VAL A O 1
ATOM 667 N N . SER A 1 88 ? -12.220 -6.503 -2.711 1.00 74.62 88 SER A N 1
ATOM 668 C CA . SER A 1 88 ? -12.798 -5.147 -2.686 1.00 74.62 88 SER A CA 1
ATOM 669 C C . SER A 1 88 ? -12.299 -4.349 -1.480 1.00 74.62 88 SER A C 1
ATOM 671 O O . SER A 1 88 ? -12.298 -4.883 -0.372 1.00 74.62 88 SER A O 1
ATOM 673 N N . LEU A 1 89 ? -11.917 -3.086 -1.708 1.00 71.00 89 LEU A N 1
ATOM 674 C CA . LEU A 1 89 ? -11.661 -2.077 -0.669 1.00 71.00 89 LEU A CA 1
ATOM 675 C C . LEU A 1 89 ? -12.917 -1.262 -0.361 1.00 71.00 89 LEU A C 1
ATOM 677 O O . LEU A 1 89 ? -13.640 -0.940 -1.335 1.00 71.00 89 LEU A O 1
#

Radius of gyration: 13.17 Å; chains: 1; bounding box: 26×33×28 Å

Foldseek 3Di:
DPDDDDPDQAEEEEALAPPDCLPPPVRSVVVVVVVVPPPGHYHYDHDLLVCLVVLPCVLQVQLPGPHYHYHDRDPVVVQVSSVSSVHGD